Protein AF-M1EBM7-F1 (afdb_monomer)

Organism: Mustela putorius furo (NCBI:txid9669)

pLDDT: mean 82.1, std 10.29, range [51.62, 92.62]

InterPro domains:
  IPR011333 SKP1/BTB/POZ domain superfamily [G3DSA:3.30.710.10] (68-115)
  IPR011333 SKP1/BTB/POZ domain superfamily [SSF54695] (82-110)
  IPR052089 Ankyrin repeat and BTB/POZ domain-containing protein [PTHR46071] (1-118)

Mean predicted aligned error: 14.42 Å

Structure (mmCIF, N/CA/C/O backbone):
data_AF-M1EBM7-F1
#
_entry.id   AF-M1EBM7-F1
#
loop_
_atom_site.group_PDB
_atom_site.id
_atom_site.type_symbol
_atom_site.label_atom_id
_atom_site.label_alt_id
_atom_site.label_comp_id
_atom_site.label_asym_id
_atom_site.label_entity_id
_atom_site.label_seq_id
_atom_site.pdbx_PDB_ins_code
_atom_site.Cartn_x
_atom_site.Cartn_y
_atom_site.Cartn_z
_atom_site.occupancy
_atom_site.B_iso_or_equiv
_atom_site.auth_seq_id
_atom_site.auth_comp_id
_atom_site.auth_asym_id
_atom_site.auth_atom_id
_atom_site.pdbx_PDB_model_num
ATOM 1 N N . SER A 1 1 ? -25.151 10.656 -7.787 1.00 53.44 1 SER A N 1
ATOM 2 C CA . SER A 1 1 ? -24.013 10.028 -8.490 1.00 53.44 1 SER A CA 1
ATOM 3 C C . SER A 1 1 ? -23.437 8.933 -7.600 1.00 53.44 1 SER A C 1
ATOM 5 O O . SER A 1 1 ? -23.043 9.241 -6.481 1.00 53.44 1 SER A O 1
ATOM 7 N N . PHE A 1 2 ? -23.455 7.664 -8.027 1.00 55.34 2 PHE A N 1
ATOM 8 C CA . PHE A 1 2 ? -23.075 6.491 -7.209 1.00 55.34 2 PHE A CA 1
ATOM 9 C C . PHE A 1 2 ? -21.700 6.622 -6.521 1.00 55.34 2 PHE A C 1
ATOM 11 O O . PHE A 1 2 ? -21.500 6.125 -5.415 1.00 55.34 2 PHE A O 1
ATOM 18 N N . SER A 1 3 ? -20.764 7.352 -7.128 1.00 60.59 3 SER A N 1
ATOM 19 C CA . SER A 1 3 ? -19.422 7.598 -6.586 1.00 60.59 3 SER A CA 1
ATOM 20 C C . SER A 1 3 ? -19.413 8.432 -5.298 1.00 60.59 3 SER A C 1
ATOM 22 O O . SER A 1 3 ? -18.573 8.213 -4.432 1.00 60.59 3 SER A O 1
ATOM 24 N N . GLN A 1 4 ? -20.360 9.360 -5.146 1.00 61.91 4 GLN A N 1
ATOM 25 C CA . GLN A 1 4 ? -20.428 10.274 -4.001 1.00 61.91 4 GLN A CA 1
ATOM 26 C C . GLN A 1 4 ? -20.985 9.577 -2.750 1.00 61.91 4 GLN A C 1
ATOM 28 O O . GLN A 1 4 ? -20.527 9.826 -1.639 1.00 61.91 4 GLN A O 1
ATOM 33 N N . SER A 1 5 ? -21.913 8.635 -2.950 1.00 70.75 5 SER A N 1
ATOM 34 C CA . SER A 1 5 ? -22.431 7.772 -1.884 1.00 70.75 5 SER A CA 1
ATOM 35 C C . SER A 1 5 ? -21.333 6.855 -1.338 1.00 70.75 5 SER A C 1
ATOM 37 O O . SER A 1 5 ? -21.108 6.843 -0.132 1.00 70.75 5 SER A O 1
ATOM 39 N N . ARG A 1 6 ? -20.569 6.178 -2.212 1.00 75.00 6 ARG A N 1
ATOM 40 C CA . ARG A 1 6 ? -19.459 5.308 -1.780 1.00 75.00 6 ARG A CA 1
ATOM 41 C C . ARG A 1 6 ? -18.395 6.056 -0.980 1.00 75.00 6 ARG A C 1
ATOM 43 O O . ARG A 1 6 ? -17.905 5.531 0.011 1.00 75.00 6 ARG A O 1
ATOM 50 N N . TYR A 1 7 ? -18.072 7.285 -1.379 1.00 80.19 7 TYR A N 1
ATOM 51 C CA . TYR A 1 7 ? -17.132 8.123 -0.638 1.00 80.19 7 TYR A CA 1
ATOM 52 C C . TYR A 1 7 ? -17.617 8.427 0.787 1.00 80.19 7 TYR A C 1
ATOM 54 O O . TYR A 1 7 ? -16.847 8.309 1.735 1.00 80.19 7 TYR A O 1
ATOM 62 N N . SER A 1 8 ? -18.902 8.759 0.947 1.00 81.94 8 SER A N 1
ATOM 63 C CA . SER A 1 8 ? -19.502 8.998 2.265 1.00 81.94 8 SER A CA 1
ATOM 64 C C . SER A 1 8 ? -19.465 7.756 3.157 1.00 81.94 8 SER A C 1
ATOM 66 O O . SER A 1 8 ? -19.210 7.883 4.350 1.00 81.94 8 SER A O 1
ATOM 68 N N . VAL A 1 9 ? -19.698 6.566 2.590 1.00 86.25 9 VAL A N 1
ATOM 69 C CA . VAL A 1 9 ? -19.631 5.303 3.343 1.00 86.25 9 VAL A CA 1
ATOM 70 C C . VAL A 1 9 ? -18.205 5.020 3.806 1.00 86.25 9 VAL A C 1
ATOM 72 O O . VAL A 1 9 ? -17.999 4.750 4.982 1.00 86.25 9 VAL A O 1
ATOM 75 N N . VAL A 1 10 ? -17.214 5.156 2.917 1.00 86.44 10 VAL A N 1
ATOM 76 C CA . VAL A 1 10 ? -15.796 4.968 3.273 1.00 86.44 10 VAL A CA 1
ATOM 77 C C . VAL A 1 10 ? -15.374 5.951 4.365 1.00 86.44 10 VAL A C 1
ATOM 79 O O . VAL A 1 10 ? -14.731 5.555 5.325 1.00 86.44 10 VAL A O 1
ATOM 82 N N . GLN A 1 11 ? -15.774 7.220 4.269 1.00 85.75 11 GLN A N 1
ATOM 83 C CA . GLN A 1 11 ? -15.469 8.225 5.293 1.00 85.75 11 GLN A CA 1
ATOM 84 C C . GLN A 1 11 ? -16.100 7.911 6.656 1.00 85.75 11 GLN A C 1
ATOM 86 O O . GLN A 1 11 ? -15.468 8.151 7.683 1.00 85.75 11 GLN A O 1
ATOM 91 N N . SER A 1 12 ? -17.331 7.390 6.680 1.00 87.88 12 SER A N 1
ATOM 92 C CA . SER A 1 12 ? -17.961 6.949 7.930 1.00 87.88 12 SER A CA 1
ATOM 93 C C . SER A 1 12 ? -17.208 5.761 8.521 1.00 87.88 12 SER A C 1
ATOM 95 O O . SER A 1 12 ? -16.810 5.808 9.675 1.00 87.88 12 SER A O 1
ATOM 97 N N . LEU A 1 13 ? -16.912 4.758 7.695 1.00 90.44 13 LEU A N 1
ATOM 98 C CA . LEU A 1 13 ? -16.202 3.554 8.111 1.00 90.44 13 LEU A CA 1
ATOM 99 C C . LEU A 1 13 ? -14.803 3.860 8.673 1.00 90.44 13 LEU A C 1
ATOM 101 O O . LEU A 1 13 ? -14.419 3.329 9.708 1.00 90.44 13 LEU A O 1
ATOM 105 N N . LEU A 1 14 ? -14.035 4.740 8.022 1.00 90.38 14 LEU A N 1
ATOM 106 C CA . LEU A 1 14 ? -12.714 5.145 8.519 1.00 90.38 14 LEU A CA 1
ATOM 107 C C . LEU A 1 14 ? -12.805 5.893 9.851 1.00 90.38 14 LEU A C 1
ATOM 109 O O . LEU A 1 14 ? -11.929 5.749 10.701 1.00 90.38 14 LEU A O 1
ATOM 113 N N . ARG A 1 15 ? -13.870 6.673 10.052 1.00 89.56 15 ARG A N 1
ATOM 114 C CA . ARG A 1 15 ? -14.131 7.327 11.336 1.00 89.56 15 ARG A CA 1
ATOM 115 C C . ARG A 1 15 ? -14.420 6.299 12.424 1.00 89.56 15 ARG A C 1
ATOM 117 O O . ARG A 1 15 ? -13.875 6.436 13.517 1.00 89.56 15 ARG A O 1
ATOM 124 N N . ASP A 1 16 ? -15.199 5.272 12.108 1.00 89.88 16 ASP A N 1
ATOM 125 C CA . ASP A 1 16 ? -15.501 4.189 13.040 1.00 89.88 16 ASP A CA 1
ATOM 126 C C . ASP A 1 16 ? -14.211 3.459 13.433 1.00 89.88 16 ASP A C 1
ATOM 128 O O . ASP A 1 16 ? -13.909 3.377 14.622 1.00 89.88 16 ASP A O 1
ATOM 132 N N . PHE A 1 17 ? -13.368 3.079 12.462 1.00 89.56 17 PHE A N 1
ATOM 133 C CA . PHE A 1 17 ? -12.052 2.481 12.735 1.00 89.56 17 PHE A CA 1
ATOM 134 C C . PHE A 1 17 ? -11.147 3.378 13.587 1.00 89.56 17 PHE A C 1
ATOM 136 O O . PHE A 1 17 ? -10.469 2.886 14.482 1.00 89.56 17 PHE A O 1
ATOM 143 N N . SER A 1 18 ? -11.156 4.695 13.359 1.00 87.38 18 SER A N 1
ATOM 144 C CA . SER A 1 18 ? -10.360 5.639 14.156 1.00 87.38 18 SER A CA 1
ATOM 145 C C . SER A 1 18 ? -10.840 5.805 15.602 1.00 87.38 18 SER A C 1
ATOM 147 O O . SER A 1 18 ? -10.103 6.338 16.427 1.00 87.38 18 SER A O 1
ATOM 149 N N . SER A 1 19 ? -12.074 5.392 15.904 1.00 88.19 19 SER A N 1
ATOM 150 C CA . SER A 1 19 ? -12.659 5.494 17.245 1.00 88.19 19 SER A CA 1
ATOM 151 C C . SER A 1 19 ? -12.403 4.268 18.121 1.00 88.19 19 SER A C 1
ATOM 153 O O . SER A 1 19 ? -12.602 4.347 19.333 1.00 88.19 19 SER A O 1
ATOM 155 N N . ILE A 1 20 ? -11.951 3.163 17.519 1.00 87.94 20 ILE A N 1
ATOM 156 C CA . ILE A 1 20 ? -11.656 1.918 18.227 1.00 87.94 20 ILE A CA 1
ATOM 157 C C . ILE A 1 20 ? -10.414 2.132 19.086 1.00 87.94 20 ILE A C 1
ATOM 159 O O . ILE A 1 20 ? -9.350 2.488 18.578 1.00 87.94 20 ILE A O 1
ATOM 163 N N . LYS A 1 21 ? -10.548 1.901 20.391 1.00 84.50 21 LYS A N 1
ATOM 164 C CA . LYS A 1 21 ? -9.418 1.957 21.319 1.00 84.50 21 LYS A CA 1
ATOM 165 C C . LYS A 1 21 ? -8.601 0.676 21.254 1.00 84.50 21 LYS A C 1
ATOM 167 O O . LYS A 1 21 ? -9.126 -0.390 20.956 1.00 84.50 21 LYS A O 1
ATOM 172 N N . GLU A 1 22 ? -7.336 0.767 21.651 1.00 81.44 22 GLU A N 1
ATOM 173 C CA . GLU A 1 22 ? -6.430 -0.388 21.740 1.00 81.44 22 GLU A CA 1
ATOM 174 C C . GLU A 1 22 ? -6.988 -1.524 22.620 1.00 81.44 22 GLU A C 1
ATOM 176 O O . GLU A 1 22 ? -6.809 -2.700 22.319 1.00 81.44 22 GLU A O 1
ATOM 181 N N . GLU A 1 23 ? -7.747 -1.173 23.660 1.00 84.62 23 GLU A N 1
ATOM 182 C CA . GLU A 1 23 ? -8.447 -2.100 24.563 1.00 84.62 23 GLU A CA 1
ATOM 183 C C . GLU A 1 23 ? -9.549 -2.923 23.869 1.00 84.62 23 GLU A C 1
ATOM 185 O O . GLU A 1 23 ? -9.944 -3.978 24.362 1.00 84.62 23 GLU A O 1
ATOM 190 N N . GLU A 1 24 ? -10.060 -2.431 22.741 1.00 86.12 24 GLU A N 1
ATOM 191 C CA . GLU A 1 24 ? -11.182 -2.996 21.985 1.00 86.12 24 GLU A CA 1
ATOM 192 C C . GLU A 1 24 ? -10.710 -3.741 20.725 1.00 86.12 24 GLU A C 1
ATOM 194 O O . GLU A 1 24 ? -11.528 -4.226 19.940 1.00 86.12 24 GLU A O 1
ATOM 199 N N . TYR A 1 25 ? -9.393 -3.854 20.518 1.00 87.81 25 TYR A N 1
ATOM 200 C CA . TYR A 1 25 ? -8.833 -4.602 19.398 1.00 87.81 25 TYR A CA 1
ATOM 201 C C . TYR A 1 25 ? -9.156 -6.092 19.529 1.00 87.81 25 TYR A C 1
ATOM 203 O O . TYR A 1 25 ? -8.826 -6.750 20.515 1.00 87.81 25 TYR A O 1
ATOM 211 N N . ASN A 1 26 ? -9.801 -6.628 18.495 1.00 89.44 26 ASN A N 1
ATOM 212 C CA . ASN A 1 26 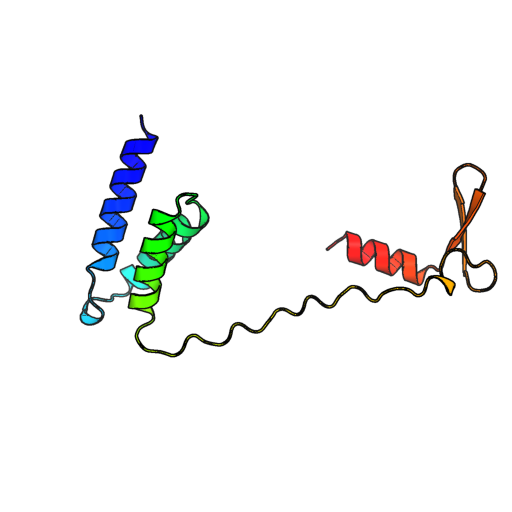? -10.252 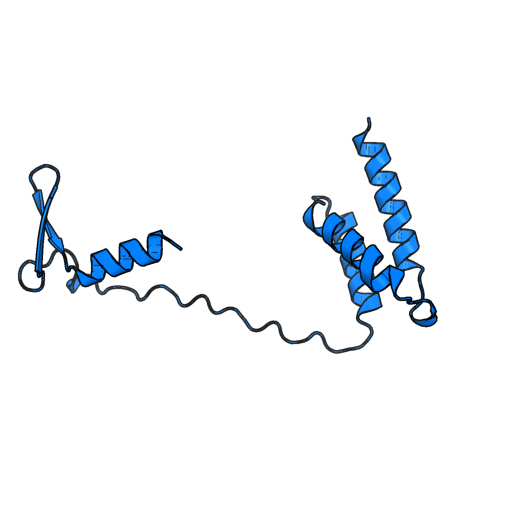-8.010 18.429 1.00 89.44 26 ASN A CA 1
ATOM 213 C C . ASN A 1 26 ? -9.719 -8.710 17.165 1.00 89.44 26 ASN A C 1
ATOM 215 O O . ASN A 1 26 ? -9.122 -8.088 16.285 1.00 89.44 26 ASN A O 1
ATOM 219 N N . GLU A 1 27 ? -9.914 -10.026 17.082 1.00 90.25 27 GLU A N 1
ATOM 220 C CA . GLU A 1 27 ? -9.412 -10.839 15.966 1.00 90.25 27 GLU A CA 1
ATOM 221 C C . GLU A 1 27 ? -10.057 -10.460 14.622 1.00 90.25 27 GLU A C 1
ATOM 223 O O . GLU A 1 27 ? -9.378 -10.439 13.596 1.00 90.25 27 GLU A O 1
ATOM 228 N N . GLU A 1 28 ? -11.337 -10.090 14.624 1.00 90.00 28 GLU A N 1
ATOM 229 C CA . GLU A 1 28 ? -12.088 -9.672 13.432 1.00 90.00 28 GLU A CA 1
ATOM 230 C C . GLU A 1 28 ? -11.533 -8.366 12.838 1.00 90.00 28 GLU A C 1
ATOM 232 O O . GLU A 1 28 ? -11.337 -8.246 11.629 1.00 90.00 28 GLU A O 1
ATOM 237 N N . LEU A 1 29 ? -11.169 -7.401 13.684 1.00 87.62 29 LEU A N 1
ATOM 238 C CA . LEU A 1 29 ? -10.518 -6.161 13.269 1.00 87.62 29 LEU A CA 1
ATOM 239 C C . LEU A 1 29 ? -9.166 -6.438 12.606 1.00 87.62 29 LEU A C 1
ATOM 241 O O . LEU A 1 29 ? -8.824 -5.795 11.616 1.00 87.62 29 LEU A O 1
ATOM 245 N N . VAL A 1 30 ? -8.394 -7.386 13.137 1.00 87.81 30 VAL A N 1
ATOM 246 C CA . VAL A 1 30 ? -7.065 -7.723 12.609 1.00 87.81 30 VAL A CA 1
ATOM 247 C C . VAL A 1 30 ? -7.166 -8.497 11.295 1.00 87.81 30 VAL A C 1
ATOM 249 O O . VAL A 1 30 ? -6.396 -8.237 10.371 1.00 87.81 30 VAL A O 1
ATOM 252 N N . THR A 1 31 ? -8.100 -9.441 11.203 1.00 89.50 31 THR A N 1
ATOM 253 C CA . THR A 1 31 ? -8.238 -10.335 10.046 1.00 89.50 31 THR A CA 1
ATOM 254 C C . THR A 1 31 ? -9.030 -9.695 8.911 1.00 89.50 31 THR A C 1
ATOM 256 O O . THR A 1 31 ? -8.551 -9.664 7.780 1.00 89.50 31 THR A O 1
ATOM 259 N N . GLU A 1 32 ? -10.197 -9.126 9.204 1.00 91.19 32 GLU A N 1
ATOM 260 C CA . GLU A 1 32 ? -11.104 -8.559 8.205 1.00 91.19 32 GLU A CA 1
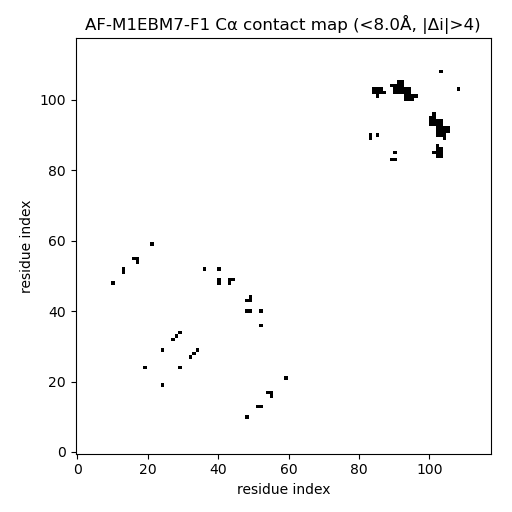ATOM 261 C C . GLU A 1 32 ? -10.954 -7.037 8.096 1.00 91.19 32 GLU A C 1
ATOM 263 O O . GLU A 1 32 ? -10.814 -6.492 6.997 1.00 91.19 32 GLU A O 1
ATOM 268 N N . GLY A 1 33 ? -10.924 -6.335 9.234 1.00 90.31 33 GLY A N 1
ATOM 269 C CA . GLY A 1 33 ? -10.868 -4.870 9.266 1.00 90.31 33 GLY A CA 1
ATOM 270 C C . GLY A 1 33 ? -9.584 -4.306 8.652 1.00 90.31 33 GLY A C 1
ATOM 271 O O . GLY A 1 33 ? -9.626 -3.410 7.806 1.00 90.31 33 GLY A O 1
ATOM 272 N N . LEU A 1 34 ? -8.432 -4.866 9.023 1.00 90.94 34 LEU A N 1
ATOM 273 C CA . LEU A 1 34 ? -7.128 -4.459 8.509 1.00 90.94 34 LEU A CA 1
ATOM 274 C C . LEU A 1 34 ? -7.011 -4.745 7.010 1.00 90.94 34 LEU A C 1
ATOM 276 O O . LEU A 1 34 ? -6.547 -3.890 6.252 1.00 90.94 34 LEU A O 1
ATOM 280 N N . GLN A 1 35 ? -7.482 -5.917 6.574 1.00 91.81 35 GLN A N 1
ATOM 281 C CA . GLN A 1 35 ? -7.511 -6.293 5.163 1.00 91.81 35 GLN A CA 1
ATOM 282 C C . GLN A 1 35 ? -8.346 -5.296 4.349 1.00 91.81 35 GLN A C 1
ATOM 284 O O . GLN A 1 35 ? -7.872 -4.774 3.338 1.00 91.81 35 GLN A O 1
ATOM 289 N N . LEU A 1 36 ? -9.537 -4.945 4.841 1.00 91.44 36 LEU A N 1
ATOM 290 C CA . LEU A 1 36 ? -10.403 -3.949 4.218 1.00 91.44 36 LEU A CA 1
ATOM 291 C C . LEU A 1 36 ? -9.736 -2.568 4.137 1.00 91.44 36 LEU A C 1
ATOM 293 O O . LEU A 1 36 ? -9.792 -1.912 3.096 1.00 91.44 36 LEU A O 1
ATOM 297 N N . MET A 1 37 ? -9.068 -2.122 5.203 1.00 92.44 37 MET A N 1
ATOM 298 C CA . MET A 1 37 ? -8.336 -0.851 5.216 1.00 92.44 37 MET A CA 1
ATOM 299 C C . MET A 1 37 ? -7.201 -0.822 4.181 1.00 92.44 37 MET A C 1
ATOM 301 O O . MET A 1 37 ? -7.032 0.184 3.485 1.00 92.44 37 MET A O 1
ATOM 305 N N . PHE A 1 38 ? -6.457 -1.922 4.017 1.00 92.06 38 PHE A N 1
ATOM 306 C CA . PHE A 1 38 ? -5.433 -2.038 2.974 1.00 92.06 38 PHE A CA 1
ATOM 307 C C . PHE A 1 38 ? -6.020 -2.054 1.559 1.00 92.06 38 PHE A C 1
ATOM 309 O O . PHE A 1 38 ? -5.453 -1.432 0.656 1.00 92.06 38 PHE A O 1
ATOM 316 N N . ASP A 1 39 ? -7.167 -2.697 1.353 1.00 91.69 39 ASP A N 1
ATOM 317 C CA . ASP A 1 39 ? -7.854 -2.681 0.060 1.00 91.69 39 ASP A CA 1
ATOM 318 C C . ASP A 1 39 ? -8.362 -1.275 -0.300 1.00 91.69 39 ASP A C 1
ATOM 320 O O . ASP A 1 39 ? -8.228 -0.830 -1.449 1.00 91.69 39 ASP A O 1
ATOM 324 N N . ILE A 1 40 ? -8.869 -0.521 0.682 1.00 90.12 40 ILE A N 1
ATOM 325 C CA . ILE A 1 40 ? -9.229 0.892 0.502 1.00 90.12 40 ILE A CA 1
ATOM 326 C C . ILE A 1 40 ? -7.978 1.717 0.177 1.00 90.12 40 ILE A C 1
ATOM 328 O O . ILE A 1 40 ? -8.010 2.505 -0.769 1.00 90.12 40 ILE A O 1
ATOM 332 N N . LEU A 1 41 ? -6.863 1.515 0.889 1.00 90.69 41 LEU A N 1
ATOM 333 C CA . LEU A 1 41 ? -5.600 2.212 0.616 1.00 90.69 41 LEU A CA 1
ATOM 334 C C . LEU A 1 41 ? -5.123 1.972 -0.823 1.00 90.69 41 LEU A C 1
ATOM 336 O O . LEU A 1 41 ? -4.742 2.909 -1.521 1.00 90.69 41 LEU A O 1
ATOM 340 N N . LYS A 1 42 ? -5.176 0.719 -1.283 1.00 89.31 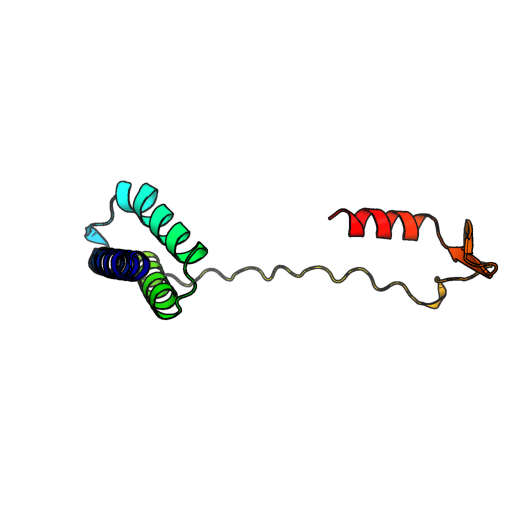42 LYS A N 1
ATOM 341 C CA . LYS A 1 42 ? -4.713 0.309 -2.614 1.00 89.31 42 LYS A CA 1
ATOM 342 C C . LYS A 1 42 ? -5.566 0.878 -3.751 1.00 89.31 42 LYS A C 1
ATOM 344 O O . LYS A 1 42 ? -5.059 1.102 -4.849 1.00 89.31 42 LYS A O 1
ATOM 349 N N . THR A 1 43 ? -6.863 1.066 -3.516 1.00 87.81 43 THR A N 1
ATOM 350 C CA . THR A 1 43 ? -7.826 1.499 -4.542 1.00 87.81 43 THR A CA 1
ATOM 351 C C . THR A 1 43 ? -8.122 2.998 -4.509 1.00 87.81 43 THR A C 1
ATOM 353 O O . THR A 1 43 ? -8.558 3.561 -5.520 1.00 87.81 43 THR A O 1
ATOM 356 N N . SER A 1 44 ? -7.880 3.662 -3.377 1.00 84.25 44 SER A N 1
ATOM 357 C CA . SER A 1 44 ? -8.114 5.093 -3.212 1.00 84.25 44 SER A CA 1
ATOM 358 C C . SER A 1 44 ? -7.115 5.930 -4.013 1.00 84.25 44 SER A C 1
ATOM 360 O O . SER A 1 44 ? -5.910 5.707 -3.990 1.00 84.25 44 SER A O 1
ATOM 362 N N . LYS A 1 45 ? -7.635 6.955 -4.695 1.00 85.56 45 LYS A N 1
ATOM 363 C CA . LYS A 1 45 ? -6.853 8.049 -5.302 1.00 85.56 45 LYS A CA 1
ATOM 364 C C . LYS A 1 45 ? -7.045 9.376 -4.563 1.00 85.56 45 LYS A C 1
ATOM 366 O O . LYS A 1 45 ? -6.708 10.427 -5.093 1.00 85.56 45 LYS A O 1
ATOM 371 N N . ASN A 1 46 ? -7.692 9.339 -3.399 1.00 86.50 46 ASN A N 1
ATOM 372 C CA . ASN A 1 46 ? -8.003 10.524 -2.614 1.00 86.50 46 ASN A CA 1
ATOM 373 C C . ASN A 1 46 ? -7.011 10.639 -1.455 1.00 86.50 46 ASN A C 1
ATOM 375 O O . ASN A 1 46 ? -7.019 9.801 -0.553 1.00 86.50 46 ASN A O 1
ATOM 379 N N . ASP A 1 47 ? -6.209 11.701 -1.466 1.00 88.31 47 ASP A N 1
ATOM 380 C CA . ASP A 1 47 ? -5.175 11.937 -0.457 1.00 88.31 47 ASP A CA 1
ATOM 381 C C . ASP A 1 47 ? -5.738 12.061 0.964 1.00 88.31 47 ASP A C 1
ATOM 383 O O . ASP A 1 47 ? -5.105 11.600 1.908 1.00 88.31 47 ASP A O 1
ATOM 387 N N . ALA A 1 48 ? -6.946 12.607 1.139 1.00 88.38 48 ALA A N 1
ATOM 388 C CA . ALA A 1 48 ? -7.571 12.723 2.457 1.00 88.38 48 ALA A CA 1
ATOM 389 C C . ALA A 1 48 ? -7.922 11.347 3.048 1.00 88.38 48 ALA A C 1
ATOM 391 O O . ALA A 1 48 ? -7.735 11.112 4.240 1.00 88.38 48 ALA A O 1
ATOM 392 N N . VAL A 1 49 ? -8.383 10.417 2.204 1.00 88.25 49 VAL A N 1
ATOM 393 C CA . VAL A 1 49 ? -8.633 9.018 2.595 1.00 88.25 49 VAL A CA 1
ATOM 394 C C . VAL A 1 49 ? -7.319 8.326 2.953 1.00 88.25 49 VAL A C 1
ATOM 396 O O . VAL A 1 49 ? -7.236 7.652 3.976 1.00 88.25 49 VAL A O 1
ATOM 399 N N . THR A 1 50 ? -6.277 8.535 2.146 1.00 90.19 50 THR A N 1
ATOM 400 C CA . THR A 1 50 ? -4.936 7.989 2.396 1.00 90.19 50 THR A CA 1
ATOM 401 C C . THR A 1 50 ? -4.356 8.496 3.718 1.00 90.19 50 THR A C 1
ATOM 403 O O . THR A 1 50 ? -3.811 7.712 4.489 1.00 90.19 50 THR A O 1
ATOM 406 N N . GLN A 1 51 ? -4.509 9.788 4.018 1.00 90.31 51 GLN A N 1
ATOM 407 C CA . GLN A 1 51 ? -4.052 10.383 5.276 1.00 90.31 51 GLN A CA 1
ATOM 408 C C . GLN A 1 51 ? -4.812 9.843 6.490 1.00 90.31 51 GLN A C 1
ATOM 410 O O . GLN A 1 51 ? -4.190 9.542 7.506 1.00 90.31 51 GLN A O 1
ATOM 415 N N . GLN A 1 52 ? -6.135 9.680 6.390 1.00 90.56 52 GLN A N 1
ATOM 416 C CA . GLN A 1 52 ? -6.929 9.074 7.464 1.00 90.56 52 GLN A CA 1
ATOM 417 C C . GLN A 1 52 ? -6.498 7.631 7.739 1.00 90.56 52 GLN A C 1
ATOM 419 O O . GLN A 1 52 ? -6.278 7.273 8.891 1.00 90.56 52 GLN A O 1
ATOM 424 N N . LEU A 1 53 ? -6.309 6.825 6.692 1.00 92.31 53 LEU A N 1
ATOM 425 C CA . LEU A 1 53 ? -5.806 5.457 6.826 1.00 92.31 53 LEU A CA 1
ATOM 426 C C . LEU A 1 53 ? -4.419 5.415 7.473 1.00 92.31 53 LEU A C 1
ATOM 428 O O . LEU A 1 53 ? -4.191 4.614 8.373 1.00 92.31 53 LEU A O 1
ATOM 432 N N . ALA A 1 54 ? -3.509 6.304 7.070 1.00 89.88 54 ALA A N 1
ATOM 433 C CA . ALA A 1 54 ? -2.185 6.397 7.679 1.00 89.88 54 ALA A CA 1
ATOM 434 C C . ALA A 1 54 ? -2.256 6.729 9.180 1.00 89.88 54 ALA A C 1
ATOM 436 O O . ALA A 1 54 ? -1.509 6.149 9.967 1.00 89.88 54 ALA A O 1
ATOM 437 N N . ALA A 1 55 ? -3.168 7.619 9.584 1.00 89.25 55 ALA A N 1
ATOM 438 C CA . ALA A 1 55 ? -3.389 7.942 10.992 1.00 89.25 55 ALA A CA 1
ATOM 439 C C . ALA A 1 55 ? -3.934 6.741 11.781 1.00 89.25 55 ALA A C 1
ATOM 441 O O . ALA A 1 55 ? -3.455 6.475 12.881 1.00 89.25 55 ALA A O 1
ATOM 442 N N . ILE A 1 56 ? -4.874 5.983 11.204 1.00 90.50 56 ILE A N 1
ATOM 443 C CA . ILE A 1 56 ? -5.405 4.759 11.822 1.00 90.50 56 ILE A CA 1
ATOM 444 C C . ILE A 1 56 ? -4.290 3.721 11.976 1.00 90.50 56 ILE A C 1
ATOM 446 O O . ILE A 1 56 ? -4.080 3.217 13.071 1.00 90.50 56 ILE A O 1
ATOM 450 N N . PHE A 1 57 ? -3.502 3.455 10.929 1.00 89.75 57 PHE A N 1
ATOM 451 C CA . PHE A 1 57 ? -2.395 2.497 11.010 1.00 89.75 57 PHE A CA 1
ATOM 452 C C . PHE A 1 57 ? -1.331 2.902 12.030 1.00 89.75 57 PHE A C 1
ATOM 454 O O . PHE A 1 57 ? -0.813 2.045 12.740 1.00 89.75 57 PHE A O 1
ATOM 461 N N . MET A 1 58 ? -1.020 4.197 12.131 1.00 85.81 58 MET A N 1
ATOM 462 C CA . MET A 1 58 ? -0.126 4.709 13.167 1.00 85.81 58 MET A CA 1
ATOM 463 C C . MET A 1 58 ? -0.701 4.462 14.564 1.00 85.81 58 MET A C 1
ATOM 465 O O . MET A 1 58 ? 0.027 4.024 15.450 1.00 85.81 58 MET A O 1
ATOM 469 N N . HIS A 1 59 ? -2.002 4.694 14.751 1.00 84.81 59 HIS A N 1
ATOM 470 C CA . HIS A 1 59 ? -2.674 4.425 16.018 1.00 84.81 59 HIS A CA 1
ATOM 471 C C . HIS A 1 59 ? -2.657 2.931 16.374 1.00 84.81 59 HIS A C 1
ATOM 473 O O . HIS A 1 59 ? -2.352 2.582 17.509 1.00 84.81 59 HIS A O 1
ATOM 479 N N . CYS A 1 60 ? -2.887 2.047 15.398 1.00 85.25 60 CYS A N 1
ATOM 480 C CA . CYS A 1 60 ? -2.810 0.597 15.586 1.00 85.25 60 CYS A CA 1
ATOM 4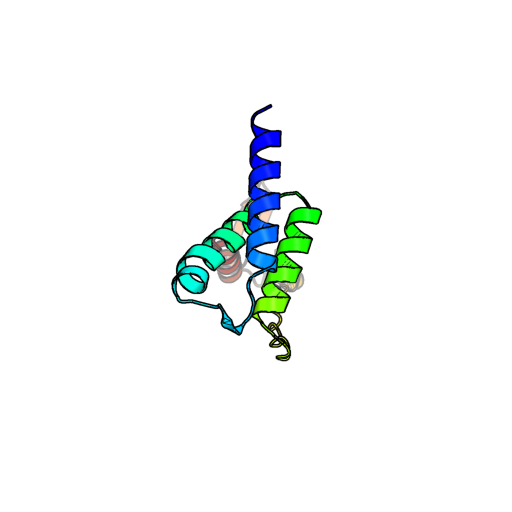81 C C . CYS A 1 60 ? -1.385 0.093 15.859 1.00 85.25 60 CYS A C 1
ATOM 483 O O . CYS A 1 60 ? -1.217 -0.903 16.554 1.00 85.25 60 CYS A O 1
ATOM 485 N N . TYR A 1 61 ? -0.358 0.751 15.311 1.00 81.31 61 TYR A N 1
ATOM 486 C CA . TYR A 1 61 ? 1.045 0.391 15.548 1.00 81.31 61 TYR A CA 1
ATOM 487 C C . TYR A 1 61 ? 1.546 0.822 16.940 1.00 81.31 61 TYR A C 1
ATOM 489 O O . TYR A 1 61 ? 2.486 0.233 17.479 1.00 81.31 61 TYR A O 1
ATOM 497 N N . GLY A 1 62 ? 0.912 1.838 17.530 1.00 78.31 62 GLY A N 1
ATOM 498 C CA . GLY A 1 62 ? 1.245 2.358 18.852 1.00 78.31 62 GLY A CA 1
ATOM 499 C C . GLY A 1 62 ? 2.577 3.116 18.895 1.00 78.31 62 GLY A C 1
ATOM 500 O O . GLY A 1 62 ? 3.132 3.534 17.880 1.00 78.31 62 GLY A O 1
ATOM 501 N N . SER A 1 63 ? 3.112 3.294 20.104 1.00 73.56 63 SER A N 1
ATOM 502 C CA . SER A 1 63 ? 4.344 4.063 20.372 1.00 73.56 63 SER A CA 1
ATOM 503 C C . SER A 1 63 ? 5.644 3.324 20.013 1.00 73.56 63 SER A C 1
ATOM 505 O O . SER A 1 63 ? 6.729 3.747 20.418 1.00 73.56 63 SER A O 1
ATOM 507 N N . SER A 1 64 ? 5.555 2.198 19.302 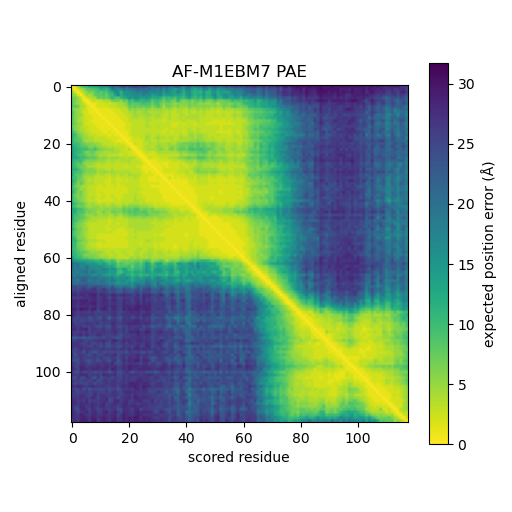1.00 72.44 64 SER A N 1
ATOM 508 C CA . SER A 1 64 ? 6.724 1.423 18.893 1.00 72.44 64 SER A CA 1
ATOM 509 C C . SER A 1 64 ? 7.542 2.201 17.850 1.00 72.44 64 SER A C 1
ATOM 511 O O . SER A 1 64 ? 6.969 2.892 17.003 1.00 72.44 64 SER A O 1
ATOM 513 N N . PRO A 1 65 ? 8.886 2.121 17.864 1.00 73.81 65 PRO A N 1
ATOM 514 C CA . PRO A 1 65 ? 9.686 2.682 16.784 1.00 73.81 65 PRO A CA 1
ATOM 515 C C . PRO A 1 65 ? 9.358 1.959 15.475 1.00 73.81 65 PRO A C 1
ATOM 517 O O . PRO A 1 65 ? 9.378 0.730 15.419 1.00 73.81 65 PRO A O 1
ATOM 520 N N . VAL A 1 66 ? 9.078 2.719 14.413 1.00 71.69 66 VAL A N 1
ATOM 521 C CA . VAL A 1 66 ? 8.861 2.151 13.076 1.00 71.69 66 VAL A CA 1
ATOM 522 C C . VAL A 1 66 ? 10.117 1.363 12.678 1.00 71.69 66 VAL A C 1
ATOM 524 O O . VAL A 1 66 ? 11.218 1.925 12.724 1.00 71.69 66 VAL A O 1
ATOM 527 N N . PRO A 1 67 ? 10.000 0.076 12.300 1.00 73.38 67 PRO A N 1
ATOM 528 C CA . PRO A 1 67 ? 11.150 -0.709 11.889 1.00 73.38 67 PRO A CA 1
ATOM 529 C C . PRO A 1 67 ? 11.780 -0.043 10.668 1.00 73.38 67 PRO A C 1
ATOM 531 O O . PRO A 1 67 ? 11.076 0.380 9.749 1.00 73.38 67 PRO A O 1
ATOM 534 N N . SER A 1 68 ? 13.111 0.062 10.650 1.00 73.69 68 SER A N 1
ATOM 535 C CA . SER A 1 68 ? 13.806 0.567 9.467 1.00 73.69 68 SER A CA 1
ATOM 536 C C . SER A 1 68 ? 13.431 -0.298 8.275 1.00 73.69 68 SER A C 1
ATOM 538 O O . SER A 1 68 ? 13.693 -1.500 8.272 1.00 73.69 68 SER A O 1
ATOM 540 N N . ILE A 1 69 ? 12.815 0.318 7.269 1.00 75.56 69 ILE A N 1
ATOM 541 C CA . ILE A 1 69 ? 12.557 -0.339 5.996 1.00 75.56 69 ILE A CA 1
ATOM 542 C C . ILE A 1 69 ? 13.936 -0.559 5.370 1.00 75.56 69 ILE A C 1
ATOM 544 O O . ILE A 1 69 ? 14.610 0.431 5.067 1.00 75.56 69 ILE A O 1
ATOM 548 N N . PRO A 1 70 ? 14.406 -1.811 5.210 1.00 73.56 70 PRO A N 1
ATOM 549 C CA . PRO A 1 70 ? 15.671 -2.043 4.541 1.00 73.56 70 PRO A CA 1
ATOM 550 C C . PRO A 1 70 ? 15.557 -1.464 3.134 1.00 73.56 70 PRO A C 1
ATOM 552 O O . PRO A 1 70 ? 14.662 -1.837 2.372 1.00 73.56 70 PRO A O 1
ATOM 555 N N . GLU A 1 71 ? 16.438 -0.521 2.796 1.00 68.44 71 GLU A N 1
ATOM 556 C CA . GLU A 1 71 ? 16.518 -0.013 1.434 1.00 68.44 71 GLU A CA 1
ATOM 557 C C . GLU A 1 71 ? 16.726 -1.206 0.505 1.00 68.44 71 GLU A C 1
ATOM 559 O O . GLU A 1 71 ? 17.766 -1.871 0.541 1.00 68.44 71 GLU A O 1
ATOM 564 N N . ILE A 1 72 ? 15.744 -1.473 -0.356 1.00 67.06 72 ILE A N 1
ATOM 565 C CA . ILE A 1 72 ? 15.944 -2.368 -1.486 1.00 67.06 72 ILE A CA 1
ATOM 566 C C . ILE A 1 72 ? 16.895 -1.623 -2.414 1.00 67.06 72 ILE A C 1
ATOM 568 O O . ILE A 1 72 ? 16.479 -0.877 -3.303 1.00 67.06 72 ILE A O 1
ATOM 572 N N . ARG A 1 73 ? 18.198 -1.801 -2.190 1.00 58.91 73 ARG A N 1
ATOM 573 C CA . ARG A 1 73 ? 19.227 -1.416 -3.144 1.00 58.91 73 ARG A CA 1
ATOM 574 C C . ARG A 1 73 ? 18.988 -2.267 -4.376 1.00 58.91 73 ARG A C 1
ATOM 576 O O . ARG A 1 73 ? 19.492 -3.383 -4.475 1.00 58.91 73 ARG A O 1
ATOM 583 N N . LYS A 1 74 ? 18.181 -1.757 -5.309 1.00 60.31 74 LYS A N 1
ATOM 584 C CA . LYS A 1 74 ? 18.150 -2.272 -6.673 1.00 60.31 74 LYS A CA 1
ATOM 585 C C . LYS A 1 74 ? 19.586 -2.170 -7.154 1.00 60.31 74 LYS A C 1
ATOM 587 O O . LYS A 1 74 ? 20.091 -1.069 -7.360 1.00 60.31 74 LYS A O 1
ATOM 592 N N . THR A 1 75 ? 20.271 -3.305 -7.208 1.00 60.38 75 THR A N 1
ATOM 593 C CA . THR A 1 75 ? 21.627 -3.378 -7.726 1.00 60.38 75 THR A CA 1
ATOM 594 C C . THR A 1 75 ? 21.547 -2.790 -9.125 1.00 60.38 75 THR A C 1
ATOM 596 O O . THR A 1 75 ? 20.815 -3.312 -9.967 1.00 60.38 75 THR A O 1
ATOM 599 N N . LEU A 1 76 ? 22.193 -1.641 -9.341 1.00 59.16 76 LEU A N 1
ATOM 600 C CA . LEU A 1 76 ? 22.276 -1.063 -10.675 1.00 59.16 76 LEU A CA 1
ATOM 601 C C . LEU A 1 76 ? 22.816 -2.166 -11.593 1.00 59.16 76 LEU A C 1
ATOM 603 O O . LEU A 1 76 ? 23.773 -2.842 -11.194 1.00 59.16 76 LEU A O 1
ATOM 607 N N . PRO A 1 77 ? 22.208 -2.397 -12.770 1.00 60.66 77 PRO A N 1
ATOM 608 C CA . PRO A 1 77 ? 22.757 -3.362 -13.707 1.00 60.66 77 PRO A CA 1
ATOM 609 C C . PRO A 1 77 ? 24.223 -2.998 -13.934 1.00 60.66 77 PRO A C 1
ATOM 611 O O . PRO A 1 77 ? 24.546 -1.818 -14.107 1.00 60.66 77 PRO A O 1
ATOM 614 N N . ALA A 1 78 ? 25.108 -3.994 -13.845 1.00 65.25 78 ALA A N 1
ATOM 615 C CA . ALA A 1 78 ? 26.538 -3.793 -14.025 1.00 65.25 78 ALA A CA 1
ATOM 616 C C . ALA A 1 78 ? 26.758 -2.980 -15.310 1.00 65.25 78 ALA A C 1
ATOM 618 O O . ALA A 1 78 ? 26.355 -3.406 -16.394 1.00 65.25 78 ALA A O 1
ATOM 619 N N . ARG A 1 79 ? 27.318 -1.768 -15.185 1.00 67.38 79 ARG A N 1
ATOM 620 C CA . ARG A 1 79 ? 27.603 -0.930 -16.352 1.00 67.38 79 ARG A CA 1
ATOM 621 C C . ARG A 1 79 ? 28.693 -1.625 -17.152 1.00 67.38 79 ARG A C 1
ATOM 623 O O . ARG A 1 79 ? 29.821 -1.741 -16.685 1.00 67.38 79 ARG A O 1
ATOM 630 N N . LEU A 1 80 ? 28.329 -2.091 -18.338 1.00 72.12 80 LEU A N 1
ATOM 631 C CA . LEU A 1 80 ? 29.272 -2.628 -19.304 1.00 72.12 80 LEU A CA 1
ATOM 632 C C . LEU A 1 80 ? 30.195 -1.514 -19.783 1.00 72.12 80 LEU A C 1
ATOM 634 O O . LEU A 1 80 ? 29.725 -0.435 -20.151 1.00 72.12 80 LEU A O 1
ATOM 638 N N . ASP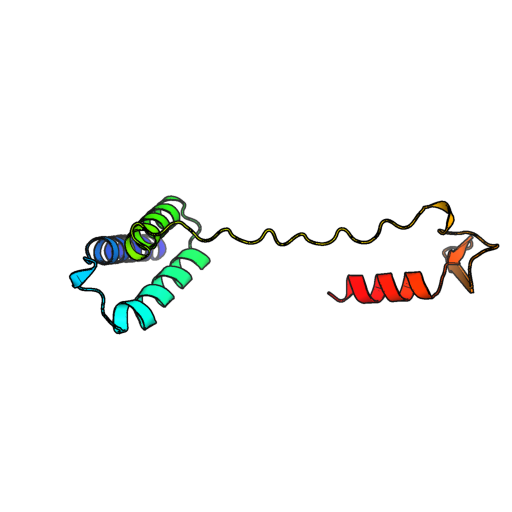 A 1 81 ? 31.499 -1.777 -19.756 1.00 79.25 81 ASP A N 1
ATOM 639 C CA . ASP A 1 81 ? 32.479 -0.849 -20.305 1.00 79.25 81 ASP A CA 1
ATOM 640 C C . ASP A 1 81 ? 32.272 -0.758 -21.833 1.00 79.25 81 ASP A C 1
ATOM 642 O O . ASP A 1 81 ? 32.222 -1.800 -22.503 1.00 79.25 81 ASP A O 1
ATOM 646 N N . PRO A 1 82 ? 32.127 0.457 -22.399 1.00 79.50 82 PRO A N 1
ATOM 647 C CA . PRO A 1 82 ? 31.957 0.662 -23.836 1.00 79.50 82 PRO A CA 1
ATOM 648 C C . PRO A 1 82 ? 33.026 -0.016 -24.697 1.00 79.50 82 PRO A C 1
ATOM 650 O O . PRO A 1 82 ? 32.746 -0.353 -25.844 1.00 79.50 82 PRO A O 1
ATOM 653 N N . HIS A 1 83 ? 34.225 -0.251 -24.156 1.00 81.00 83 HIS A N 1
ATOM 654 C CA . HIS A 1 83 ? 35.320 -0.911 -24.861 1.00 81.00 83 HIS A CA 1
ATOM 655 C C . HIS A 1 83 ? 34.991 -2.348 -25.314 1.00 81.00 83 HIS A C 1
ATOM 657 O O . HIS A 1 83 ? 35.549 -2.830 -26.304 1.00 81.00 83 HIS A O 1
ATOM 663 N N . PHE A 1 84 ? 34.063 -3.025 -24.627 1.00 78.19 84 PHE A N 1
ATOM 664 C CA . PHE A 1 84 ? 33.629 -4.385 -24.968 1.00 78.19 84 PHE A CA 1
ATOM 665 C C . PHE A 1 84 ? 32.447 -4.426 -25.951 1.00 78.19 84 PHE A C 1
ATOM 667 O O . PHE A 1 84 ? 32.046 -5.507 -26.386 1.00 78.19 84 PHE A O 1
ATOM 674 N N . LEU A 1 85 ? 31.868 -3.279 -26.318 1.00 82.69 85 LEU A N 1
ATOM 675 C CA . LEU A 1 85 ? 30.755 -3.213 -27.264 1.00 82.69 85 LEU A CA 1
ATOM 676 C C . LEU A 1 85 ? 31.282 -3.039 -28.690 1.00 82.69 85 LEU A C 1
ATOM 678 O O . LEU A 1 85 ? 32.089 -2.154 -28.957 1.00 82.69 85 LEU A O 1
ATOM 682 N N . ASN A 1 86 ? 30.792 -3.855 -29.627 1.00 85.06 86 ASN A N 1
ATOM 683 C CA . ASN A 1 86 ? 31.141 -3.759 -31.046 1.00 85.06 86 ASN A CA 1
ATOM 684 C C . ASN A 1 86 ? 32.653 -3.841 -31.339 1.00 85.06 86 ASN A C 1
ATOM 686 O O . ASN A 1 86 ? 33.156 -3.194 -32.258 1.00 85.06 86 ASN A O 1
ATOM 690 N N . ASN A 1 87 ? 33.377 -4.656 -30.563 1.00 86.50 87 ASN A N 1
ATOM 691 C CA . ASN A 1 87 ? 34.815 -4.854 -30.714 1.00 86.50 87 ASN A CA 1
ATOM 692 C C . ASN A 1 87 ? 35.120 -6.183 -31.419 1.00 86.50 87 ASN A C 1
ATOM 694 O O . ASN A 1 87 ? 34.888 -7.254 -30.860 1.00 86.50 87 ASN A O 1
ATOM 698 N N . LYS A 1 88 ? 35.674 -6.112 -32.632 1.00 85.75 88 LYS A N 1
ATOM 699 C CA . LYS A 1 88 ? 35.988 -7.278 -33.472 1.00 85.75 88 LYS A CA 1
ATOM 700 C C . LYS A 1 88 ? 36.972 -8.261 -32.830 1.00 85.75 88 LYS A C 1
ATOM 702 O O . LYS A 1 88 ? 36.888 -9.449 -33.112 1.00 85.75 88 LYS A O 1
ATOM 707 N N . GLU A 1 89 ? 37.905 -7.779 -32.017 1.00 85.88 89 GLU A N 1
ATOM 708 C CA . GLU A 1 89 ? 38.990 -8.601 -31.464 1.00 85.88 89 GLU A CA 1
ATOM 709 C C . GLU A 1 89 ? 38.528 -9.440 -30.274 1.00 85.88 89 GLU A C 1
ATOM 711 O O . GLU A 1 89 ? 39.000 -10.556 -30.082 1.00 85.88 89 GLU A O 1
ATOM 716 N N . MET A 1 90 ? 37.589 -8.908 -29.492 1.00 82.38 90 MET A N 1
ATOM 717 C CA . MET A 1 90 ? 37.112 -9.551 -28.264 1.00 82.38 90 MET A CA 1
ATOM 718 C C . MET A 1 90 ? 35.788 -10.303 -28.445 1.00 82.38 90 MET A C 1
ATOM 720 O O . MET A 1 90 ? 35.442 -11.148 -27.625 1.00 82.38 90 MET A O 1
ATOM 724 N N . SER A 1 91 ? 35.057 -10.031 -29.528 1.00 90.00 91 SER A N 1
ATOM 725 C CA . SER A 1 91 ? 33.733 -10.612 -29.766 1.00 90.00 91 SER A CA 1
ATOM 726 C C . SER A 1 91 ? 33.788 -12.046 -30.292 1.00 90.00 91 SER A C 1
ATOM 728 O O . SER A 1 91 ? 34.581 -12.376 -31.170 1.00 90.00 91 SER A O 1
ATOM 730 N N . ASP A 1 92 ? 32.869 -12.885 -29.812 1.00 90.31 92 ASP A N 1
ATOM 731 C CA . ASP A 1 92 ? 32.718 -14.294 -30.200 1.00 90.31 92 ASP A CA 1
ATOM 732 C C . ASP A 1 92 ? 31.510 -14.546 -31.126 1.00 90.31 92 ASP A C 1
ATOM 734 O O . ASP A 1 92 ? 31.249 -15.686 -31.532 1.00 90.31 92 ASP A O 1
ATOM 738 N N . VAL A 1 93 ? 30.759 -13.492 -31.463 1.00 91.44 93 VAL A N 1
ATOM 739 C CA . VAL A 1 93 ? 29.658 -13.520 -32.428 1.00 91.44 93 VAL A CA 1
ATOM 740 C C . VAL A 1 93 ? 29.581 -12.213 -33.224 1.00 91.44 93 VAL A C 1
ATOM 742 O O . VAL A 1 93 ? 29.889 -11.132 -32.721 1.00 91.44 93 VAL A O 1
ATOM 745 N N . THR A 1 94 ? 29.130 -12.315 -34.476 1.00 92.62 94 THR A N 1
ATOM 746 C CA . THR A 1 94 ? 28.945 -11.178 -35.386 1.00 92.62 94 THR A CA 1
ATOM 747 C C . THR A 1 94 ? 27.557 -11.235 -36.016 1.00 92.62 94 THR A C 1
ATOM 749 O O . THR A 1 94 ? 27.126 -12.291 -36.478 1.00 92.62 94 THR A O 1
ATOM 752 N N . PHE A 1 95 ? 26.880 -10.093 -36.081 1.00 91.50 95 PHE A N 1
ATOM 753 C CA . PHE A 1 95 ? 25.587 -9.909 -36.734 1.00 91.50 95 PHE A CA 1
ATOM 754 C C . PHE A 1 95 ? 25.737 -9.006 -37.953 1.00 91.50 95 PHE A C 1
ATOM 756 O O . PHE A 1 95 ? 26.528 -8.066 -37.938 1.00 91.50 95 PHE A O 1
ATOM 763 N N . LEU A 1 96 ? 24.947 -9.258 -38.993 1.00 92.50 96 LEU A N 1
ATOM 764 C CA . LEU A 1 96 ? 24.768 -8.325 -40.099 1.00 92.50 96 LEU A CA 1
ATOM 765 C C . LEU A 1 96 ? 23.420 -7.625 -39.911 1.00 92.50 96 LEU A C 1
ATOM 767 O O . LEU A 1 96 ? 22.375 -8.258 -40.040 1.00 92.50 96 LEU A O 1
ATOM 771 N N . VAL A 1 97 ? 23.449 -6.334 -39.594 1.00 88.38 97 VAL A N 1
ATOM 772 C CA . VAL A 1 97 ? 22.258 -5.517 -39.330 1.00 88.38 97 VAL A CA 1
ATOM 773 C C . VAL A 1 97 ? 22.240 -4.374 -40.332 1.00 88.38 97 VAL A C 1
ATOM 775 O O . VAL A 1 97 ? 23.178 -3.583 -40.379 1.00 88.38 97 VAL A O 1
ATOM 778 N N . GLU A 1 98 ? 21.209 -4.319 -41.178 1.00 90.19 98 GLU A N 1
ATOM 779 C CA . GLU A 1 98 ? 21.044 -3.274 -42.207 1.00 90.19 98 GLU A CA 1
ATOM 780 C C . GLU A 1 98 ? 22.297 -3.067 -43.088 1.00 90.19 98 GLU A C 1
ATOM 782 O O . GLU A 1 98 ? 22.651 -1.953 -43.469 1.00 90.19 98 GLU A O 1
ATOM 787 N N . GLY A 1 99 ? 23.017 -4.155 -43.389 1.00 89.69 99 GLY A N 1
ATOM 788 C CA . GLY A 1 99 ? 24.243 -4.118 -44.195 1.00 89.69 99 GLY A CA 1
ATOM 789 C C . GLY A 1 99 ? 25.518 -3.727 -43.436 1.00 89.69 99 GLY A C 1
ATOM 790 O O . GLY A 1 99 ? 26.583 -3.660 -44.046 1.00 89.69 99 GLY A O 1
ATOM 791 N N . LYS A 1 100 ? 25.451 -3.509 -42.116 1.00 90.94 100 LYS A N 1
ATOM 792 C CA . LYS A 1 100 ? 26.609 -3.237 -41.250 1.00 90.94 100 LYS A CA 1
ATOM 793 C C . LYS A 1 100 ? 26.897 -4.413 -40.324 1.00 90.94 100 LYS A C 1
ATOM 795 O O . LYS A 1 100 ? 25.983 -5.038 -39.790 1.00 90.94 100 LYS A O 1
ATOM 800 N N . LEU A 1 101 ? 28.180 -4.704 -40.123 1.00 90.50 101 LEU A N 1
ATOM 801 C CA . LEU A 1 101 ? 28.615 -5.729 -39.176 1.00 90.50 101 LEU A CA 1
ATOM 802 C C . LEU A 1 101 ? 28.585 -5.179 -37.748 1.00 90.50 101 LEU A C 1
ATOM 804 O O . LEU A 1 101 ? 29.087 -4.083 -37.495 1.00 90.50 101 LEU A O 1
ATOM 808 N N . PHE A 1 102 ? 28.032 -5.967 -36.833 1.00 91.44 102 PHE A N 1
ATOM 809 C CA . PHE A 1 102 ? 27.987 -5.689 -35.406 1.00 91.44 102 PHE A CA 1
ATOM 810 C C . PHE A 1 102 ? 28.612 -6.848 -34.630 1.00 91.44 102 PHE A C 1
ATOM 812 O O . PHE A 1 102 ? 28.175 -7.990 -34.763 1.00 91.44 102 PHE A O 1
ATOM 819 N N . TYR A 1 103 ? 29.627 -6.560 -33.824 1.00 91.50 103 TYR A N 1
ATOM 820 C CA . TYR A 1 103 ? 30.369 -7.549 -33.044 1.00 91.50 103 TYR A CA 1
ATOM 821 C C . TYR A 1 103 ? 29.843 -7.589 -31.605 1.00 91.50 103 TYR A C 1
ATOM 823 O O . TYR A 1 103 ? 29.675 -6.551 -30.963 1.00 91.50 103 TYR A O 1
ATOM 831 N N . ALA A 1 104 ? 29.546 -8.773 -31.083 1.00 89.31 104 ALA A N 1
ATOM 832 C CA . ALA A 1 104 ? 29.038 -8.913 -29.726 1.00 89.31 104 ALA A CA 1
ATOM 833 C C . ALA A 1 104 ? 29.635 -10.123 -29.010 1.00 89.31 104 ALA A C 1
ATOM 835 O O . ALA A 1 104 ? 30.251 -11.001 -29.611 1.00 89.31 104 ALA A O 1
ATOM 836 N N . HIS A 1 105 ? 29.395 -10.168 -27.703 1.00 89.62 105 HIS A N 1
ATOM 837 C CA . HIS A 1 105 ? 29.767 -11.287 -26.851 1.00 89.62 105 HIS A CA 1
ATOM 838 C C . HIS A 1 105 ? 28.506 -12.073 -26.475 1.00 89.62 105 HIS A C 1
ATOM 840 O O . HIS A 1 105 ? 27.546 -11.486 -25.964 1.00 89.62 105 HIS A O 1
ATOM 846 N N . LYS A 1 106 ? 28.499 -13.397 -26.655 1.00 86.69 106 LYS A N 1
ATOM 847 C CA . LYS A 1 106 ? 27.355 -14.267 -26.317 1.00 86.69 106 LYS A CA 1
ATOM 848 C C . LYS A 1 106 ? 26.883 -14.077 -24.879 1.00 86.69 106 LYS A C 1
ATOM 850 O O . LYS A 1 106 ? 25.682 -14.008 -24.635 1.00 86.69 106 LYS A O 1
ATOM 855 N N . VAL A 1 107 ? 27.815 -13.930 -23.936 1.00 84.25 107 VAL A N 1
ATOM 856 C CA . VAL A 1 107 ? 27.495 -13.715 -22.516 1.00 84.25 107 VAL A CA 1
ATOM 857 C C . VAL A 1 107 ? 26.690 -12.433 -22.282 1.00 84.25 107 VAL A C 1
ATOM 859 O O . VAL A 1 107 ? 25.771 -12.429 -21.468 1.00 84.25 107 VAL A O 1
ATOM 862 N N . LEU A 1 108 ? 26.968 -11.364 -23.036 1.00 81.69 108 LEU A N 1
ATOM 863 C CA . LEU A 1 108 ? 26.239 -10.100 -22.920 1.00 81.69 108 LEU A CA 1
ATOM 864 C C . LEU A 1 108 ? 24.834 -10.213 -23.495 1.00 81.69 108 LEU A C 1
ATOM 866 O O . LEU A 1 108 ? 23.898 -9.667 -22.924 1.00 81.69 108 LEU A O 1
ATOM 870 N N . LEU A 1 109 ? 24.667 -10.969 -24.579 1.00 82.25 109 LEU A N 1
ATOM 871 C CA . LEU A 1 109 ? 23.349 -11.248 -25.145 1.00 82.25 109 LEU A CA 1
ATOM 872 C C . LEU A 1 109 ? 22.495 -12.075 -24.181 1.00 82.25 109 LEU A C 1
ATOM 874 O O . LEU A 1 109 ? 21.336 -11.746 -23.960 1.00 82.25 109 LEU A O 1
ATOM 878 N N . VAL A 1 110 ? 23.073 -13.104 -23.552 1.00 82.44 110 VAL A N 1
ATOM 879 C CA . VAL A 1 110 ? 22.382 -13.912 -22.535 1.00 82.44 110 VAL A CA 1
ATOM 880 C C . VAL A 1 110 ? 22.011 -13.058 -21.320 1.00 82.44 110 VAL A C 1
ATOM 882 O O . VAL A 1 110 ? 20.879 -13.133 -20.841 1.00 82.44 110 VAL A O 1
ATOM 885 N N . LEU A 1 111 ? 22.920 -12.199 -20.846 1.00 79.50 111 LEU A N 1
ATOM 886 C CA . LEU A 1 111 ? 22.635 -11.267 -19.752 1.00 79.50 111 LEU A CA 1
ATOM 887 C C . LEU A 1 111 ? 21.509 -10.283 -20.113 1.00 79.50 111 LEU A C 1
ATOM 889 O O . LEU A 1 111 ? 20.618 -10.049 -19.305 1.00 79.50 111 LEU A O 1
ATOM 893 N N . LEU A 1 112 ? 21.510 -9.736 -21.329 1.00 74.94 112 LEU A N 1
ATOM 894 C CA . LEU A 1 112 ? 20.451 -8.843 -21.806 1.00 74.94 112 LEU A CA 1
ATOM 895 C C . LEU A 1 112 ? 19.098 -9.557 -21.907 1.00 74.94 112 LEU A C 1
ATOM 897 O O . LEU A 1 112 ? 18.094 -9.017 -21.451 1.00 74.94 112 LEU A O 1
ATOM 901 N N . VAL A 1 113 ? 19.060 -10.779 -22.445 1.00 75.69 113 VAL A N 1
ATOM 902 C CA . VAL A 1 113 ? 17.827 -11.579 -22.545 1.00 75.69 113 VAL A CA 1
ATOM 903 C C . VAL A 1 113 ? 17.284 -11.920 -21.156 1.00 75.69 113 VAL A C 1
ATOM 905 O O . VAL A 1 113 ? 16.090 -11.783 -20.912 1.00 75.69 113 VAL A O 1
ATOM 908 N N . THR A 1 114 ? 18.151 -12.320 -20.225 1.00 73.50 114 THR A N 1
ATOM 909 C CA . THR A 1 114 ? 17.752 -12.631 -18.840 1.00 73.50 114 THR A CA 1
ATOM 910 C C . THR A 1 114 ? 17.305 -11.399 -18.056 1.00 73.50 114 THR A C 1
ATOM 912 O O . THR A 1 114 ? 16.364 -11.498 -17.273 1.00 73.50 114 THR A O 1
ATOM 915 N N . ALA A 1 115 ? 17.921 -10.236 -18.284 1.00 70.12 115 ALA A N 1
ATOM 916 C CA . ALA A 1 115 ? 17.493 -8.970 -17.694 1.00 70.12 115 ALA A CA 1
ATOM 917 C C . ALA A 1 115 ? 16.176 -8.451 -18.292 1.00 70.12 115 ALA A C 1
ATOM 919 O O . ALA A 1 115 ? 15.383 -7.860 -17.572 1.00 70.12 115 ALA A O 1
ATOM 920 N N . SER A 1 116 ? 15.931 -8.679 -19.586 1.00 65.81 116 SER A N 1
ATOM 921 C CA . SER A 1 116 ? 14.701 -8.260 -20.271 1.00 65.81 116 SER A CA 1
ATOM 922 C C . SER A 1 116 ? 13.487 -9.138 -19.946 1.00 65.81 116 SER A C 1
ATOM 924 O O . SER A 1 116 ? 12.368 -8.750 -20.269 1.00 65.81 116 SER A O 1
ATOM 926 N N . ASN A 1 117 ? 13.698 -10.324 -19.369 1.00 58.75 117 ASN A N 1
ATOM 927 C CA . ASN A 1 117 ? 12.650 -11.290 -19.027 1.00 58.75 117 ASN A CA 1
ATOM 928 C C . ASN A 1 117 ? 12.335 -11.311 -17.512 1.00 58.75 117 ASN A C 1
ATOM 930 O O . ASN A 1 117 ? 11.766 -12.276 -17.003 1.00 58.75 117 ASN A O 1
ATOM 934 N N . ARG A 1 118 ? 12.757 -10.264 -16.791 1.00 51.62 118 ARG A N 1
ATOM 935 C CA . ARG A 1 118 ? 12.408 -9.943 -15.400 1.00 51.62 118 ARG A CA 1
ATOM 936 C C . ARG A 1 118 ? 11.594 -8.658 -15.362 1.00 51.62 118 ARG A C 1
ATOM 938 O O . ARG A 1 118 ? 10.713 -8.579 -14.482 1.00 51.62 118 ARG A O 1
#

Solvent-accessible surface area (backbone atoms only — not comparable to full-atom values): 7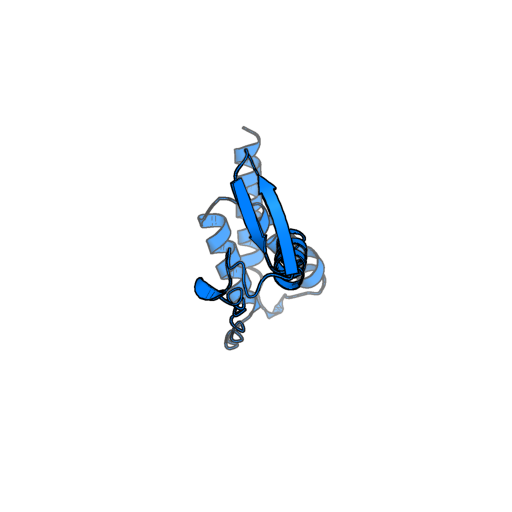398 Å² total; per-residue (Å²): 111,77,70,62,56,54,52,54,53,51,55,51,51,53,51,54,62,62,67,61,50,82,92,68,68,48,70,61,48,61,64,51,48,46,49,50,53,51,53,49,57,74,68,54,89,49,66,70,59,50,51,52,50,52,51,41,52,49,60,75,61,48,96,59,80,79,75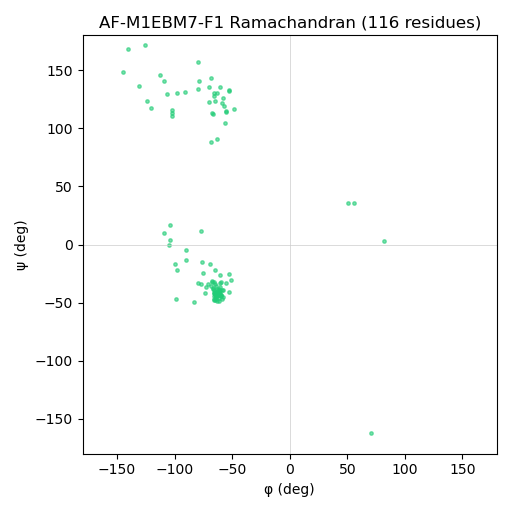,82,75,77,79,81,73,73,73,72,76,81,80,74,63,70,80,67,56,62,28,75,88,81,33,81,43,76,45,78,55,98,90,41,82,43,28,34,42,65,68,58,53,52,50,50,53,57,60,74,74,110

Foldseek 3Di:
DVVVVVVVVLVVLLVVLQPQAPVNDDPCCVPPVVVVLVVCCVPDPDVVSVVSSVVSVDRNVPPDPDPPDPPPPPPDPPDDDCCQWQDPVNAPDWDQDPNDITGHHPVVVVVVVVVVVD

Sequence (118 aa):
SFSQSRYSVVQSLLRDFSSIKEEEYNEELVTEGLQLMFDILKTSKNDAVTQQLAAIFMHCYGSSPVPSIPEIRKTLPARLDPHFLNNKEMSDVTFLVEGKLFYAHKVLLVLLVTASNR

Nearest PDB structures (foldseek):
  8x85-assembly1_D  TM=4.868E-01  e=6.917E+00  Homo sapiens
  8t9d-assembly1_Y  TM=3.741E-01  e=7.863E+00  Homo sapiens

Secondary structure (DSSP, 8-state):
-HHHHHHHHHHHHHHHHHH--GGG--HHIIIIIHHHHHHHHHH---HHHHHHHHHHHHHHHTTSPPPP-------PPP---GGGSS-TTT-SEEEEETTEEEEE-HHHHHHHHHHHT-

Radius of gyration: 26.89 Å; Cα contacts (8 Å, |Δi|>4): 54; chains: 1; bounding box: 63×27×69 Å